Protein AF-U9W1N6-F1 (afdb_monomer_lite)

pLDDT: mean 87.66, std 12.56, range [53.06, 97.94]

Foldseek 3Di:
DVVVLVVDVLLVQLVLLVQLLVPLLDQDDDDLVSQLNVLLSLLLLCCVPPVVDHSVCSVVLSVVLVVVSVLGDDDPRQPDQDPDDVVVLVPDPDSVSSNVVSNVSSVSNSVSSVVCSVVSVVSSD

Structure (mmCIF, N/CA/C/O backbone):
data_AF-U9W1N6-F1
#
_entry.id   AF-U9W1N6-F1
#
loop_
_atom_site.group_PDB
_atom_site.id
_atom_site.type_symbol
_atom_site.label_atom_id
_atom_site.label_alt_id
_atom_site.label_comp_id
_atom_site.label_asym_id
_atom_site.label_entity_id
_atom_site.label_seq_id
_atom_site.pdbx_PDB_ins_code
_atom_site.Cartn_x
_atom_site.Cartn_y
_atom_site.Cartn_z
_atom_site.occupancy
_atom_site.B_iso_or_equiv
_atom_site.auth_seq_id
_atom_site.auth_comp_id
_atom_site.auth_asym_id
_atom_site.auth_atom_id
_atom_site.pdbx_PDB_model_num
ATOM 1 N N . MET A 1 1 ? -17.044 -4.469 -0.158 1.00 55.34 1 MET A N 1
ATOM 2 C CA . MET A 1 1 ? -15.869 -3.659 0.214 1.00 55.34 1 MET A CA 1
ATOM 3 C C . MET A 1 1 ? -16.169 -2.183 -0.011 1.00 55.34 1 MET A C 1
ATOM 5 O O . MET A 1 1 ? -16.785 -1.617 0.880 1.00 55.34 1 MET A O 1
ATOM 9 N N . LEU A 1 2 ? -15.972 -1.635 -1.219 1.00 56.41 2 LEU A N 1
ATOM 10 C CA . LEU A 1 2 ? -16.217 -0.215 -1.529 1.00 56.41 2 LEU A CA 1
ATOM 11 C C . LEU A 1 2 ? -17.606 0.283 -1.090 1.00 56.41 2 LEU A C 1
ATOM 13 O O . LEU A 1 2 ? -17.710 1.261 -0.367 1.00 56.41 2 LEU A O 1
ATOM 17 N N . ALA A 1 3 ? -18.684 -0.426 -1.441 1.00 54.19 3 ALA A N 1
ATOM 18 C CA . ALA A 1 3 ? -20.045 0.008 -1.104 1.00 54.19 3 ALA A CA 1
ATOM 19 C C . ALA A 1 3 ? -20.332 0.105 0.412 1.00 54.19 3 ALA A C 1
ATOM 21 O O . ALA A 1 3 ? -21.128 0.948 0.810 1.00 54.19 3 ALA A O 1
ATOM 22 N N . ARG A 1 4 ? -19.683 -0.716 1.259 1.00 54.44 4 ARG A N 1
ATOM 23 C CA . ARG A 1 4 ? -19.811 -0.611 2.728 1.00 54.44 4 ARG A CA 1
ATOM 24 C C . ARG A 1 4 ? -18.955 0.533 3.276 1.00 54.44 4 ARG A C 1
ATOM 26 O O . ARG A 1 4 ? -19.447 1.309 4.089 1.00 54.44 4 ARG A O 1
ATOM 33 N N . GLU A 1 5 ? -17.734 0.687 2.767 1.00 53.06 5 GLU A N 1
ATOM 34 C CA . GLU A 1 5 ? -16.814 1.777 3.132 1.00 53.06 5 GLU A CA 1
ATOM 35 C C . GLU A 1 5 ? -17.377 3.159 2.771 1.00 53.06 5 GLU A C 1
ATOM 37 O O . GLU A 1 5 ? -17.284 4.084 3.567 1.00 53.06 5 GLU A O 1
ATOM 42 N N . TYR A 1 6 ? -18.054 3.296 1.627 1.00 53.41 6 TYR A N 1
ATOM 43 C CA . TYR A 1 6 ? -18.741 4.539 1.254 1.00 53.41 6 TYR A CA 1
ATOM 44 C C . TYR A 1 6 ? -20.025 4.799 2.057 1.00 53.41 6 TYR A C 1
ATOM 46 O O . TYR A 1 6 ? -20.500 5.931 2.094 1.00 53.41 6 TYR A O 1
ATOM 54 N N . SER A 1 7 ? -20.603 3.773 2.689 1.00 56.94 7 SER A N 1
ATOM 55 C CA . SER A 1 7 ? -21.885 3.880 3.402 1.00 56.94 7 SER A CA 1
ATOM 56 C C . SER A 1 7 ? -21.756 4.223 4.888 1.00 56.94 7 SER A C 1
ATOM 58 O O . SER A 1 7 ? -22.745 4.612 5.506 1.00 56.94 7 SER A O 1
ATOM 60 N N . ASN A 1 8 ? -20.562 4.079 5.477 1.00 59.47 8 ASN A N 1
ATOM 61 C CA . ASN A 1 8 ? -20.344 4.296 6.905 1.00 59.47 8 ASN A CA 1
ATOM 62 C C . ASN A 1 8 ? -18.909 4.782 7.184 1.00 59.47 8 ASN A C 1
ATOM 64 O O . ASN A 1 8 ? -17.933 4.118 6.833 1.00 59.47 8 ASN A O 1
ATOM 68 N N . ALA A 1 9 ? -18.797 5.922 7.874 1.00 65.19 9 ALA A N 1
ATOM 69 C CA . ALA A 1 9 ? -17.532 6.571 8.217 1.00 65.19 9 ALA A CA 1
ATOM 70 C C . ALA A 1 9 ? -16.560 5.673 9.006 1.00 65.19 9 ALA A C 1
ATOM 72 O O . ALA A 1 9 ? -15.351 5.812 8.847 1.00 65.19 9 ALA A O 1
ATOM 73 N N . GLN A 1 10 ? -17.063 4.728 9.812 1.00 63.03 10 GLN A N 1
ATOM 74 C CA . GLN A 1 10 ? -16.213 3.780 10.543 1.00 63.03 10 GLN A CA 1
ATOM 75 C C . GLN A 1 10 ? -15.496 2.801 9.609 1.00 63.03 10 GLN A C 1
ATOM 77 O O . GLN A 1 10 ? -14.325 2.513 9.818 1.00 63.03 10 GLN A O 1
ATOM 82 N N . TYR A 1 11 ? -16.158 2.340 8.544 1.00 63.44 11 TYR A N 1
ATOM 83 C CA . TYR A 1 11 ? -15.537 1.462 7.546 1.00 63.44 11 TYR A CA 1
ATOM 84 C C . TYR A 1 11 ? -14.599 2.249 6.621 1.00 63.44 11 TYR A C 1
ATOM 86 O O . TYR A 1 11 ? -13.578 1.733 6.177 1.00 63.44 11 TYR A O 1
ATOM 94 N N . PHE A 1 12 ? -14.903 3.527 6.372 1.00 77.00 12 PHE A N 1
ATOM 95 C CA . PHE A 1 12 ? -14.030 4.410 5.599 1.00 77.00 12 PHE A CA 1
ATOM 96 C C . PHE A 1 12 ? -12.673 4.666 6.278 1.00 77.00 12 PHE A C 1
ATOM 98 O O . PHE A 1 12 ? -11.697 4.969 5.591 1.00 77.00 12 PHE A O 1
ATOM 105 N N . ALA A 1 13 ? -12.580 4.502 7.604 1.00 83.38 13 ALA A N 1
ATOM 106 C CA . ALA A 1 13 ? -11.362 4.761 8.372 1.00 83.38 13 ALA A CA 1
ATOM 107 C C . ALA A 1 13 ? -10.144 3.953 7.891 1.00 83.38 13 ALA A C 1
ATOM 109 O O . ALA A 1 13 ? -9.024 4.438 8.005 1.00 83.38 13 ALA A O 1
ATOM 110 N N . VAL A 1 14 ? -10.353 2.759 7.323 1.00 89.06 14 VAL A N 1
ATOM 111 C CA . VAL A 1 14 ? -9.288 1.881 6.797 1.00 89.06 14 VAL A CA 1
ATOM 112 C C . VAL A 1 14 ? -9.283 1.771 5.271 1.00 89.06 14 VAL A C 1
ATOM 114 O O . VAL A 1 14 ? -8.463 1.050 4.706 1.00 89.06 14 VAL A O 1
ATOM 117 N N . HIS A 1 15 ? -10.146 2.521 4.579 1.00 88.94 15 HIS A N 1
ATOM 118 C CA . HIS A 1 15 ? -10.315 2.435 3.125 1.00 88.94 15 HIS A CA 1
ATOM 119 C C . HIS A 1 15 ? -9.002 2.660 2.351 1.00 88.94 15 HIS A C 1
ATOM 121 O O . HIS A 1 15 ? -8.745 2.001 1.344 1.00 88.94 15 HIS A O 1
ATOM 127 N N . ALA A 1 16 ? -8.131 3.554 2.832 1.00 92.00 16 ALA A N 1
ATOM 128 C CA . ALA A 1 16 ? -6.829 3.776 2.205 1.00 92.00 16 ALA A CA 1
ATOM 129 C C . ALA A 1 16 ? -5.955 2.506 2.226 1.00 92.00 16 ALA A C 1
ATOM 131 O O . ALA A 1 16 ? -5.408 2.136 1.189 1.00 92.00 16 ALA A O 1
ATOM 132 N N . ILE A 1 17 ? -5.897 1.806 3.366 1.00 94.62 17 ILE A N 1
ATOM 133 C CA . ILE A 1 17 ? -5.161 0.541 3.521 1.00 94.62 17 ILE A CA 1
ATOM 134 C C . ILE A 1 17 ? -5.789 -0.553 2.660 1.00 94.62 17 ILE A C 1
ATOM 136 O O . ILE A 1 17 ? -5.069 -1.273 1.972 1.00 94.62 17 ILE A O 1
ATOM 140 N N . THR A 1 18 ? -7.125 -0.621 2.627 1.00 92.31 18 THR A N 1
ATOM 141 C CA . THR A 1 18 ? -7.879 -1.515 1.740 1.00 92.31 18 THR A CA 1
ATOM 142 C C . THR A 1 18 ? -7.401 -1.405 0.288 1.00 92.31 18 THR A C 1
ATOM 144 O O . THR A 1 18 ? -7.070 -2.408 -0.348 1.00 92.31 18 THR A O 1
ATOM 147 N N . VAL A 1 19 ? -7.386 -0.182 -0.248 1.00 92.00 19 VAL A N 1
ATOM 148 C CA . VAL A 1 19 ? -7.035 0.076 -1.649 1.00 92.00 19 VAL A CA 1
ATOM 149 C C . VAL A 1 19 ? -5.564 -0.237 -1.901 1.00 92.00 19 VAL A C 1
ATOM 151 O O . VAL A 1 19 ? -5.240 -0.882 -2.898 1.00 92.00 19 VAL A O 1
ATOM 154 N N . ASP A 1 20 ? -4.684 0.197 -0.998 1.00 95.69 20 ASP A N 1
ATOM 155 C CA . ASP A 1 20 ? -3.245 0.011 -1.145 1.00 95.69 20 ASP A CA 1
ATOM 156 C C . ASP A 1 20 ? -2.865 -1.480 -1.123 1.00 95.69 20 ASP A C 1
ATOM 158 O O . ASP A 1 20 ? -2.148 -1.941 -2.013 1.00 95.69 20 ASP A O 1
ATOM 162 N N . ALA A 1 21 ? -3.407 -2.254 -0.176 1.00 94.25 21 ALA A N 1
ATOM 163 C CA . ALA A 1 21 ? -3.184 -3.695 -0.078 1.00 94.25 21 ALA A CA 1
ATOM 164 C C . ALA A 1 21 ? -3.730 -4.445 -1.302 1.00 94.25 21 ALA A C 1
ATOM 166 O O . ALA A 1 21 ? -3.030 -5.280 -1.877 1.00 94.25 21 ALA A O 1
ATOM 167 N N . TYR A 1 22 ? -4.939 -4.104 -1.766 1.00 92.88 22 TYR A N 1
ATOM 168 C CA . TYR A 1 22 ? -5.519 -4.725 -2.959 1.00 92.88 22 TYR A CA 1
ATOM 169 C C . TYR A 1 22 ? -4.632 -4.533 -4.192 1.00 92.88 22 TYR A C 1
ATOM 171 O O . TYR A 1 22 ? -4.378 -5.491 -4.927 1.00 92.88 22 TYR A O 1
ATOM 179 N N . ALA A 1 23 ? -4.160 -3.301 -4.404 1.00 94.31 23 ALA A N 1
ATOM 180 C CA . ALA A 1 23 ? -3.411 -2.916 -5.591 1.00 94.31 23 ALA A CA 1
ATOM 181 C C . ALA A 1 23 ? -2.060 -3.634 -5.703 1.00 94.31 23 ALA A C 1
ATOM 183 O O . ALA A 1 23 ? -1.651 -3.989 -6.808 1.00 94.31 23 ALA A O 1
ATOM 184 N N . ILE A 1 24 ? -1.374 -3.866 -4.579 1.00 95.38 24 ILE A N 1
ATOM 185 C CA . ILE A 1 24 ? -0.073 -4.553 -4.576 1.00 95.38 24 ILE A CA 1
ATOM 186 C C . ILE A 1 24 ? -0.193 -6.072 -4.378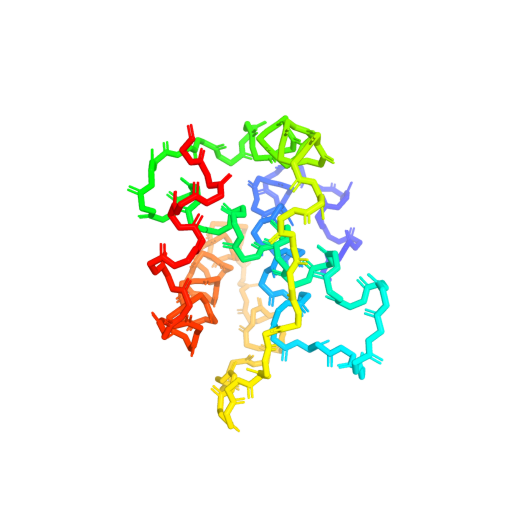 1.00 95.38 24 ILE A C 1
ATOM 188 O O . ILE A 1 24 ? 0.765 -6.790 -4.648 1.00 95.38 24 ILE A O 1
ATOM 192 N N . GLN A 1 25 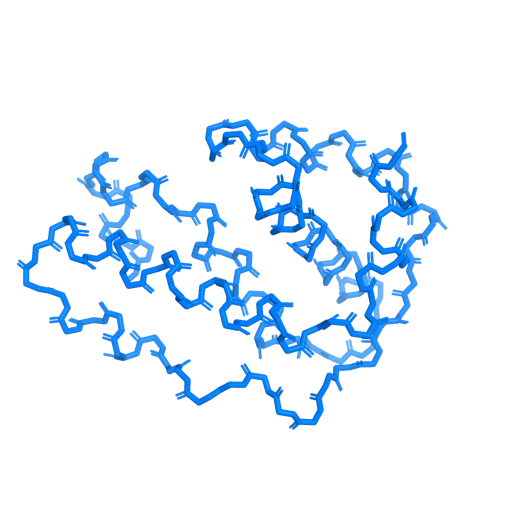? -1.346 -6.581 -3.932 1.00 94.00 25 GLN A N 1
ATOM 193 C CA . GLN A 1 25 ? -1.634 -8.019 -3.935 1.00 94.00 25 GLN A CA 1
ATOM 194 C C . GLN A 1 25 ? -2.031 -8.521 -5.332 1.00 94.00 25 GLN A C 1
ATOM 196 O O . GLN A 1 25 ? -1.781 -9.675 -5.669 1.00 94.00 25 GLN A O 1
ATOM 201 N N . HIS A 1 26 ? -2.622 -7.658 -6.163 1.00 91.94 26 HIS A N 1
ATOM 202 C CA . HIS A 1 26 ? -3.056 -7.997 -7.522 1.00 91.94 26 HIS A CA 1
ATOM 203 C C . HIS A 1 26 ? -2.398 -7.077 -8.562 1.00 91.94 26 HIS A C 1
ATOM 205 O O . HIS A 1 26 ? -3.101 -6.356 -9.280 1.00 91.94 26 HIS A O 1
ATOM 211 N N . PRO A 1 27 ? -1.053 -7.058 -8.653 1.00 93.12 27 PRO A N 1
ATOM 212 C CA . PRO A 1 27 ? -0.377 -6.231 -9.636 1.00 93.12 27 PRO A CA 1
ATOM 213 C C . PRO A 1 27 ? -0.726 -6.704 -11.053 1.00 93.12 27 PRO A C 1
ATOM 215 O O . PRO A 1 27 ? -0.837 -7.899 -11.327 1.00 93.12 27 PRO A O 1
ATOM 218 N N . GLY A 1 28 ? -0.895 -5.748 -11.967 1.00 90.50 28 GLY A N 1
ATOM 219 C CA . GLY A 1 28 ? -1.038 -6.032 -13.393 1.00 90.50 28 GLY A CA 1
ATOM 220 C C . GLY A 1 28 ? 0.275 -6.496 -14.036 1.00 90.50 28 GLY A C 1
ATOM 221 O O . GLY A 1 28 ? 1.257 -6.821 -13.370 1.00 90.50 28 GLY A O 1
ATOM 222 N N . THR A 1 29 ? 0.320 -6.476 -15.365 1.00 92.19 29 THR A N 1
ATOM 223 C CA . THR A 1 29 ? 1.555 -6.731 -16.120 1.00 92.19 29 THR A CA 1
ATOM 224 C C . THR A 1 29 ? 2.488 -5.523 -16.089 1.00 92.19 29 THR A C 1
ATOM 226 O O . THR A 1 29 ? 2.059 -4.403 -15.795 1.00 92.19 29 THR A O 1
ATOM 229 N N . GLU A 1 30 ? 3.757 -5.727 -16.440 1.00 94.75 30 GLU A N 1
ATOM 230 C CA . GLU A 1 30 ? 4.719 -4.635 -16.585 1.00 94.75 30 GLU A CA 1
ATOM 231 C C . GLU A 1 30 ? 4.192 -3.561 -17.550 1.00 94.75 30 GLU A C 1
ATOM 233 O O . GLU A 1 30 ? 3.733 -3.847 -18.657 1.00 94.75 30 GLU A O 1
ATOM 238 N N . GLY A 1 31 ? 4.221 -2.310 -17.096 1.00 95.56 31 GLY A N 1
ATOM 239 C CA . GLY A 1 31 ? 3.754 -1.159 -17.854 1.00 95.56 31 GLY A CA 1
ATOM 240 C C . GLY A 1 31 ? 3.708 0.104 -16.992 1.00 95.56 31 GLY A C 1
ATOM 241 O O . GLY A 1 31 ? 3.699 0.004 -15.761 1.00 95.56 31 GLY A O 1
ATOM 242 N N . PRO A 1 32 ? 3.648 1.305 -17.598 1.00 94.19 32 PRO A N 1
ATOM 243 C CA . PRO A 1 32 ? 3.721 2.566 -16.858 1.00 94.19 32 PRO A CA 1
ATOM 244 C C . PRO A 1 32 ? 2.664 2.694 -15.756 1.00 94.19 32 PRO A C 1
ATOM 246 O O . PRO A 1 32 ? 2.949 3.207 -14.677 1.00 94.19 32 PRO A O 1
ATOM 249 N N . GLN A 1 33 ? 1.446 2.205 -15.997 1.00 94.25 33 GLN A N 1
ATOM 250 C CA . GLN A 1 33 ? 0.375 2.229 -15.002 1.00 94.25 33 GLN A CA 1
ATOM 251 C C . GLN A 1 33 ? 0.711 1.354 -13.790 1.00 94.25 33 GLN A C 1
ATOM 253 O O . GLN A 1 33 ? 0.637 1.832 -12.660 1.00 94.25 33 GLN A O 1
ATOM 258 N N . THR A 1 34 ? 1.117 0.103 -14.015 1.00 95.62 34 THR A N 1
ATOM 259 C CA . THR A 1 34 ? 1.453 -0.838 -12.939 1.00 95.62 34 THR A CA 1
ATOM 260 C C . THR A 1 34 ? 2.680 -0.377 -12.162 1.00 95.62 34 THR A C 1
ATOM 262 O O . THR A 1 34 ? 2.670 -0.442 -10.938 1.00 95.62 34 THR A O 1
ATOM 265 N N . ILE A 1 35 ? 3.694 0.168 -12.848 1.00 96.88 35 ILE A N 1
ATOM 266 C CA . ILE A 1 35 ? 4.870 0.774 -12.209 1.00 96.88 35 ILE A CA 1
ATOM 267 C C . ILE A 1 35 ? 4.424 1.863 -11.233 1.00 96.88 35 ILE A C 1
ATOM 269 O O . ILE A 1 35 ? 4.724 1.777 -10.046 1.00 96.88 35 ILE A O 1
ATOM 273 N N . ASN A 1 36 ? 3.655 2.851 -11.698 1.00 95.81 36 ASN A N 1
ATOM 274 C CA . ASN A 1 36 ? 3.194 3.931 -10.825 1.00 95.81 36 ASN A CA 1
ATOM 275 C C . ASN A 1 36 ? 2.332 3.411 -9.669 1.00 95.81 36 ASN A C 1
ATOM 277 O O . ASN A 1 36 ? 2.540 3.808 -8.527 1.00 95.81 36 ASN A O 1
ATOM 281 N N . SER A 1 37 ? 1.400 2.505 -9.964 1.00 96.12 37 SER A N 1
ATOM 282 C CA . SER A 1 37 ? 0.487 1.914 -8.986 1.00 96.12 37 SER A CA 1
ATOM 283 C C . SER A 1 37 ? 1.250 1.204 -7.868 1.00 96.12 37 SER A C 1
ATOM 285 O O . SER A 1 37 ? 1.122 1.572 -6.703 1.00 96.12 37 SER A O 1
ATOM 287 N N . VAL A 1 38 ? 2.090 0.223 -8.209 1.00 97.38 38 VAL A N 1
ATOM 288 C CA . VAL A 1 38 ? 2.800 -0.594 -7.216 1.00 97.38 38 VAL A CA 1
ATOM 289 C C . VAL A 1 38 ? 3.727 0.265 -6.361 1.00 97.38 38 VAL A C 1
ATOM 291 O O . VAL A 1 38 ? 3.695 0.144 -5.141 1.00 97.38 38 VAL A O 1
ATOM 294 N N . ASN A 1 39 ? 4.495 1.175 -6.971 1.00 97.88 39 ASN A N 1
ATOM 295 C CA . ASN A 1 39 ? 5.396 2.056 -6.224 1.00 97.88 39 ASN A CA 1
ATOM 296 C C . ASN A 1 39 ? 4.625 2.945 -5.241 1.00 97.88 39 ASN A C 1
ATOM 298 O O . ASN A 1 39 ? 4.996 3.036 -4.074 1.00 97.88 39 ASN A O 1
ATOM 302 N N . LEU A 1 40 ? 3.532 3.567 -5.692 1.00 97.25 40 LEU A N 1
ATOM 303 C CA . LEU A 1 40 ? 2.753 4.491 -4.875 1.00 97.25 40 LEU A CA 1
ATOM 304 C C . LEU A 1 40 ? 2.045 3.785 -3.711 1.00 97.25 40 LEU A C 1
ATOM 306 O O . LEU A 1 40 ? 2.090 4.267 -2.580 1.00 97.25 40 LEU A O 1
ATOM 310 N N . HIS A 1 41 ? 1.397 2.651 -3.978 1.00 97.75 41 HIS A N 1
ATOM 311 C CA . HIS A 1 41 ? 0.663 1.901 -2.960 1.00 97.75 41 HIS A CA 1
ATOM 312 C C . HIS A 1 41 ? 1.610 1.232 -1.958 1.00 97.75 41 HIS A C 1
ATOM 314 O O . HIS A 1 41 ? 1.369 1.303 -0.754 1.00 97.75 41 HIS A O 1
ATOM 320 N N . LEU A 1 42 ? 2.736 0.676 -2.418 1.00 97.88 42 LEU A N 1
ATOM 321 C CA . LEU A 1 42 ? 3.741 0.111 -1.520 1.00 97.88 42 LEU A CA 1
ATOM 322 C C . LEU A 1 42 ? 4.401 1.193 -0.652 1.00 97.88 42 LEU A C 1
ATOM 324 O O . LEU A 1 42 ? 4.603 0.978 0.542 1.00 97.88 42 LEU A O 1
ATOM 328 N N . ALA A 1 43 ? 4.687 2.371 -1.216 1.00 97.62 43 ALA A N 1
ATOM 329 C CA . ALA A 1 43 ? 5.194 3.510 -0.455 1.00 97.62 43 ALA A CA 1
ATOM 330 C C . ALA A 1 43 ? 4.182 4.028 0.572 1.00 97.62 43 ALA A C 1
ATOM 332 O O . ALA A 1 43 ? 4.567 4.329 1.696 1.00 97.62 43 ALA A O 1
ATOM 333 N N . SER A 1 44 ? 2.893 4.080 0.231 1.00 97.44 44 SER A N 1
ATOM 334 C CA . SER A 1 44 ? 1.818 4.429 1.170 1.00 97.44 44 SER A CA 1
ATOM 335 C C . SER A 1 44 ? 1.772 3.473 2.368 1.00 97.44 44 SER A C 1
ATOM 337 O O . SER A 1 44 ? 1.788 3.925 3.513 1.00 97.44 44 SER A O 1
ATOM 339 N N . LEU A 1 45 ? 1.826 2.154 2.127 1.00 97.56 45 LEU A N 1
ATOM 340 C CA . LEU A 1 45 ? 1.894 1.162 3.208 1.00 97.56 45 LEU A CA 1
ATOM 341 C C . LEU A 1 45 ? 3.193 1.268 4.015 1.00 97.56 45 LEU A C 1
ATOM 343 O O . LEU A 1 45 ? 3.154 1.147 5.235 1.00 97.56 45 LEU A O 1
ATOM 347 N N . TYR A 1 46 ? 4.327 1.556 3.370 1.00 97.94 46 TYR A N 1
ATOM 348 C CA . TYR A 1 46 ? 5.576 1.846 4.079 1.00 97.94 46 TYR A CA 1
ATOM 349 C C . TYR A 1 46 ? 5.423 3.068 4.995 1.00 97.94 46 TYR A C 1
ATOM 351 O O . TYR A 1 46 ? 5.811 3.029 6.161 1.00 97.94 46 TYR A O 1
ATOM 359 N N . GLY A 1 47 ? 4.802 4.139 4.495 1.00 96.75 47 GLY A N 1
ATOM 360 C CA . GLY A 1 47 ? 4.480 5.335 5.266 1.00 96.75 47 GLY A CA 1
ATOM 361 C C . GLY A 1 47 ? 3.670 5.009 6.521 1.0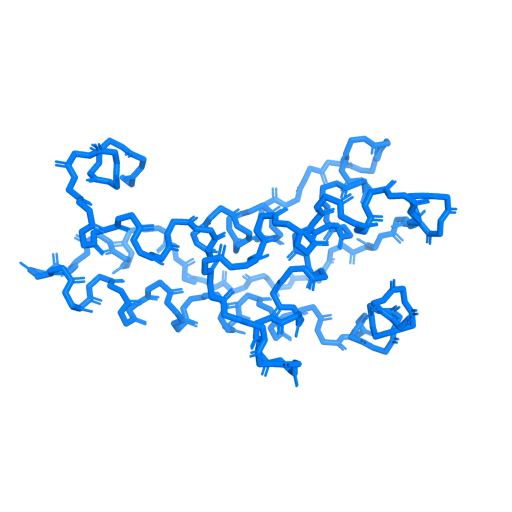0 96.75 47 GLY A C 1
ATOM 362 O O . GLY A 1 47 ? 4.022 5.458 7.609 1.00 96.75 47 GLY A O 1
ATOM 363 N N . TYR A 1 48 ? 2.639 4.176 6.384 1.00 97.44 48 TYR A N 1
ATOM 364 C CA . TYR A 1 48 ? 1.807 3.744 7.504 1.00 97.44 48 TYR A CA 1
ATOM 365 C C . TYR A 1 48 ? 2.560 2.843 8.503 1.00 97.44 48 TYR A C 1
ATOM 367 O O . TYR A 1 48 ? 2.669 3.189 9.679 1.00 97.44 48 TYR A O 1
ATOM 375 N N . TYR A 1 49 ? 3.112 1.710 8.051 1.00 97.31 49 TYR A N 1
ATOM 376 C CA . TYR A 1 49 ? 3.675 0.682 8.938 1.00 97.31 49 TYR A CA 1
ATOM 377 C C . TYR A 1 49 ? 5.071 1.008 9.483 1.00 97.31 49 TYR A C 1
ATOM 379 O O . TYR A 1 49 ? 5.410 0.548 10.570 1.00 97.31 49 TYR A O 1
ATOM 387 N N . GLN A 1 50 ? 5.894 1.764 8.747 1.00 96.75 50 GLN A N 1
ATOM 388 C CA . GLN A 1 50 ? 7.291 2.036 9.122 1.00 96.75 50 GLN A CA 1
ATOM 389 C C . GLN A 1 50 ? 7.517 3.482 9.572 1.00 96.75 50 GLN A C 1
ATOM 391 O O . GLN A 1 50 ? 8.281 3.716 10.504 1.00 96.75 50 GLN A O 1
ATOM 396 N N . ASN A 1 51 ? 6.850 4.455 8.940 1.00 93.88 51 ASN A N 1
ATOM 397 C CA . ASN A 1 51 ? 7.024 5.878 9.266 1.00 93.88 51 ASN A CA 1
ATOM 398 C C . ASN A 1 51 ? 5.918 6.439 10.177 1.00 93.88 51 ASN A C 1
ATOM 400 O O . ASN A 1 51 ? 5.960 7.622 10.509 1.00 93.88 51 ASN A O 1
ATOM 404 N N . HIS A 1 52 ? 4.940 5.616 10.574 1.00 94.50 52 HIS A N 1
ATOM 405 C CA . HIS A 1 52 ? 3.813 5.999 11.431 1.00 94.50 52 HIS A CA 1
ATOM 406 C C . HIS A 1 52 ? 2.980 7.177 10.893 1.00 94.50 52 HIS A C 1
ATOM 408 O O . HIS A 1 52 ? 2.427 7.961 11.664 1.00 94.50 52 HIS A O 1
ATOM 414 N N . VAL A 1 53 ? 2.876 7.306 9.565 1.00 95.25 53 VAL A N 1
ATOM 415 C CA . VAL A 1 53 ? 1.964 8.265 8.927 1.00 95.25 53 VAL A CA 1
ATOM 416 C C . VAL A 1 53 ? 0.529 7.858 9.247 1.00 95.25 53 VAL A C 1
ATOM 418 O O . VAL A 1 53 ? 0.146 6.706 9.044 1.00 95.25 53 VAL A O 1
ATOM 421 N N . GLU A 1 54 ? -0.287 8.795 9.725 1.00 94.94 54 GLU A N 1
ATOM 422 C CA . GLU A 1 54 ? -1.683 8.496 10.043 1.00 94.94 54 GLU A CA 1
ATOM 423 C C . GLU A 1 54 ? -2.489 8.158 8.783 1.00 94.94 54 GLU A C 1
ATOM 425 O O . GLU A 1 54 ? -2.284 8.748 7.720 1.00 94.94 54 GLU A O 1
ATOM 430 N N . ILE A 1 55 ? -3.479 7.265 8.903 1.00 92.81 55 ILE A N 1
ATOM 431 C CA . ILE A 1 55 ? -4.294 6.823 7.756 1.00 92.81 55 ILE A CA 1
ATOM 432 C C . ILE A 1 55 ? -4.948 8.014 7.034 1.00 92.81 55 ILE A C 1
ATOM 434 O O . ILE A 1 55 ? -4.950 8.074 5.803 1.00 92.81 55 ILE A O 1
ATOM 438 N N . GLY A 1 56 ? -5.430 9.011 7.788 1.00 91.31 56 GLY A N 1
ATOM 439 C CA . GLY A 1 56 ? -6.023 10.235 7.235 1.00 91.31 56 GLY A CA 1
ATOM 440 C C . GLY A 1 56 ? -5.051 11.100 6.419 1.00 91.31 56 GLY A C 1
ATOM 441 O O . GLY A 1 56 ? -5.487 11.908 5.602 1.00 91.31 56 GLY A O 1
ATOM 442 N N . GLN A 1 57 ? -3.742 10.911 6.592 1.00 94.19 57 GLN A N 1
ATOM 443 C CA . GLN A 1 57 ? -2.687 11.642 5.888 1.00 94.19 57 GLN A CA 1
ATOM 444 C C . GLN A 1 57 ? -2.145 10.881 4.669 1.00 94.19 57 GLN A C 1
ATOM 446 O O . GLN A 1 57 ? -1.469 11.483 3.834 1.00 94.19 57 GLN A O 1
ATOM 451 N N . LEU A 1 58 ? -2.474 9.593 4.496 1.00 92.94 58 LEU A N 1
ATOM 452 C CA . LEU A 1 58 ? -1.937 8.763 3.406 1.00 92.94 58 LEU A CA 1
ATOM 453 C C . LEU A 1 58 ? -2.297 9.278 2.006 1.00 92.94 58 LEU A C 1
ATOM 455 O O . LEU A 1 58 ? -1.519 9.124 1.067 1.00 92.94 58 LEU A O 1
ATOM 459 N N . SER A 1 59 ? -3.456 9.926 1.849 1.00 90.06 59 SER A N 1
ATOM 460 C CA . SER A 1 59 ? -3.831 10.565 0.579 1.00 90.06 59 SER A CA 1
ATOM 461 C C . SER A 1 59 ? -2.869 11.702 0.215 1.00 90.06 59 SER A C 1
ATOM 463 O O . SER A 1 59 ? -2.351 11.756 -0.903 1.00 90.06 59 SER A O 1
ATOM 465 N N . GLN A 1 60 ? -2.564 12.571 1.185 1.00 91.81 60 GLN A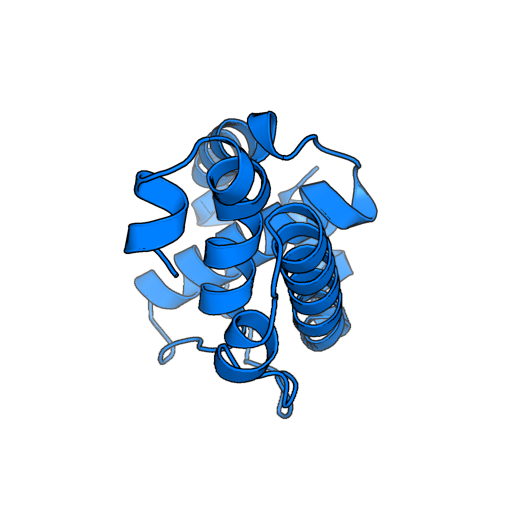 N 1
ATOM 466 C CA . GLN A 1 60 ? -1.613 13.666 1.003 1.00 91.81 60 GLN A CA 1
ATOM 467 C C . GLN A 1 60 ? -0.191 13.131 0.795 1.00 91.81 60 GLN A C 1
ATOM 469 O O . GLN A 1 60 ? 0.490 13.551 -0.135 1.00 91.81 60 GLN A O 1
ATOM 474 N N . PHE A 1 61 ? 0.215 12.138 1.588 1.00 93.50 61 PHE A N 1
ATOM 475 C CA . PHE A 1 61 ? 1.504 11.463 1.453 1.00 93.50 61 PHE A CA 1
ATOM 476 C C . PHE A 1 61 ? 1.716 10.891 0.040 1.00 93.50 61 PHE A C 1
ATOM 478 O O . PHE A 1 61 ? 2.748 11.131 -0.589 1.00 93.50 61 PHE A O 1
ATOM 485 N N . LYS A 1 62 ? 0.705 10.204 -0.514 1.00 92.50 62 LYS A N 1
ATOM 486 C CA . LYS A 1 62 ? 0.725 9.723 -1.903 1.00 92.50 62 LYS A CA 1
ATOM 487 C C . LYS A 1 62 ? 0.807 10.872 -2.906 1.00 92.50 62 LYS A C 1
ATOM 489 O O . LYS A 1 62 ? 1.608 10.804 -3.835 1.00 92.50 62 LYS A O 1
ATOM 494 N N . SER A 1 63 ? 0.019 11.930 -2.719 1.00 92.88 63 SER A N 1
ATOM 495 C CA . SER A 1 63 ? 0.064 13.121 -3.577 1.00 92.88 63 SER A CA 1
ATOM 496 C C . SER A 1 63 ? 1.479 13.706 -3.656 1.00 92.88 63 SER A C 1
ATOM 498 O O . SER A 1 63 ? 1.991 13.953 -4.749 1.00 92.88 63 SER A O 1
ATOM 500 N N . ASP A 1 64 ? 2.166 13.829 -2.520 1.00 92.88 64 ASP A N 1
ATOM 501 C CA . ASP A 1 64 ? 3.541 14.322 -2.474 1.00 92.88 64 ASP A CA 1
ATOM 502 C C . ASP A 1 64 ? 4.540 13.366 -3.140 1.00 92.88 64 ASP A C 1
ATOM 504 O O . ASP A 1 64 ? 5.426 13.819 -3.866 1.00 92.88 64 ASP A O 1
ATOM 508 N N . LEU A 1 65 ? 4.357 12.050 -2.999 1.00 92.81 65 LEU A N 1
ATOM 509 C CA . LEU A 1 65 ? 5.165 11.048 -3.703 1.00 92.81 65 LEU A CA 1
ATOM 510 C C . LEU A 1 65 ? 5.024 11.103 -5.226 1.00 92.81 65 LEU A C 1
ATOM 512 O O . LEU A 1 65 ? 5.997 10.834 -5.926 1.00 92.81 65 LEU A O 1
ATOM 516 N N . THR A 1 66 ? 3.865 11.493 -5.767 1.00 91.38 66 THR A N 1
ATOM 517 C CA . THR A 1 66 ? 3.696 11.594 -7.231 1.00 91.38 66 THR A CA 1
ATOM 518 C C . THR A 1 66 ? 4.633 12.616 -7.883 1.00 91.38 66 THR A C 1
ATOM 520 O O . THR A 1 66 ? 4.919 12.512 -9.079 1.00 91.38 66 THR A O 1
ATOM 523 N N . LYS A 1 67 ? 5.161 13.570 -7.102 1.00 91.25 67 LYS A N 1
ATOM 524 C CA . LYS A 1 67 ? 6.173 14.543 -7.543 1.00 91.25 67 LYS A CA 1
ATOM 525 C C . LYS A 1 67 ? 7.538 13.900 -7.819 1.00 91.25 67 LYS A C 1
ATOM 527 O O . LYS A 1 67 ? 8.354 14.541 -8.464 1.00 91.25 67 LYS A O 1
ATOM 532 N N . ARG A 1 68 ? 7.752 12.668 -7.338 1.00 89.69 68 ARG A N 1
ATOM 533 C CA . ARG A 1 68 ? 8.976 11.857 -7.464 1.00 89.69 68 ARG A CA 1
ATOM 534 C C . ARG A 1 68 ? 8.793 10.638 -8.383 1.00 89.69 68 ARG A C 1
ATOM 536 O O . ARG A 1 68 ? 9.550 9.670 -8.313 1.00 89.69 68 ARG A O 1
ATOM 543 N N . LYS A 1 69 ? 7.757 10.639 -9.233 1.00 91.06 69 LYS A N 1
ATOM 544 C CA . LYS A 1 69 ? 7.399 9.497 -10.100 1.00 91.06 69 LYS A CA 1
ATOM 545 C C . LYS A 1 69 ? 8.503 9.086 -11.079 1.00 91.06 69 LYS A C 1
ATOM 547 O O . LYS A 1 69 ? 8.491 7.968 -11.577 1.00 91.06 69 LYS A O 1
ATOM 552 N N . GLU A 1 70 ? 9.448 9.975 -11.375 1.00 93.06 70 GLU A N 1
ATOM 553 C CA . GLU A 1 70 ? 10.631 9.691 -12.189 1.00 93.06 70 GLU A CA 1
ATOM 554 C C . GLU A 1 70 ? 11.569 8.658 -11.550 1.00 93.06 70 GLU A C 1
ATOM 556 O O . GLU A 1 70 ? 12.345 8.024 -12.258 1.00 93.06 70 GLU A O 1
ATOM 561 N N . GLN A 1 71 ? 11.479 8.463 -10.231 1.00 94.19 71 GLN A N 1
ATOM 562 C CA . GLN A 1 71 ? 12.250 7.461 -9.492 1.00 94.19 71 GLN A CA 1
ATOM 563 C C . GLN A 1 71 ? 11.558 6.094 -9.466 1.00 94.19 71 GLN A C 1
ATOM 565 O O . GLN A 1 71 ? 12.161 5.111 -9.027 1.00 94.19 71 GLN A O 1
ATOM 570 N N . PHE A 1 72 ? 10.298 6.014 -9.909 1.00 96.62 72 PHE A N 1
ATOM 571 C CA . PHE A 1 72 ? 9.530 4.775 -9.906 1.00 96.62 72 PHE A CA 1
ATOM 572 C C . PHE A 1 72 ? 10.057 3.809 -10.958 1.00 96.62 72 PHE A C 1
ATOM 574 O O . PHE A 1 72 ? 10.336 4.179 -12.099 1.00 96.62 72 PHE A O 1
ATOM 581 N N . ARG A 1 73 ? 10.153 2.538 -10.574 1.00 96.62 73 ARG A N 1
ATOM 582 C CA . ARG A 1 73 ? 10.656 1.473 -11.445 1.00 96.62 73 ARG A CA 1
ATOM 583 C C . ARG A 1 73 ? 9.779 0.239 -11.384 1.00 96.62 73 ARG A C 1
ATOM 585 O O . ARG A 1 73 ? 8.990 0.068 -10.457 1.00 96.62 73 ARG A O 1
ATOM 592 N N . TRP A 1 74 ? 9.936 -0.638 -12.366 1.00 96.94 74 TRP A N 1
ATOM 593 C CA . TRP A 1 74 ? 9.312 -1.950 -12.303 1.00 96.94 74 TRP A CA 1
ATOM 594 C C . TRP A 1 74 ? 9.834 -2.729 -11.095 1.00 96.94 74 TRP A C 1
ATOM 596 O O . TRP A 1 74 ? 11.044 -2.869 -10.912 1.00 96.94 74 TRP A O 1
ATOM 606 N N . LEU A 1 75 ? 8.904 -3.201 -10.266 1.00 96.56 75 LEU A N 1
ATOM 607 C CA . LEU A 1 75 ? 9.167 -4.083 -9.139 1.00 96.56 75 LEU A CA 1
ATOM 608 C C . LEU A 1 75 ? 8.537 -5.434 -9.489 1.00 96.56 75 LEU A C 1
ATOM 610 O O . LEU A 1 75 ? 7.308 -5.537 -9.444 1.00 96.56 75 LEU A O 1
ATOM 614 N N . PRO A 1 76 ? 9.336 -6.437 -9.899 1.00 96.00 76 PRO A N 1
ATOM 615 C CA . PRO A 1 76 ? 8.828 -7.779 -10.137 1.00 96.00 76 PRO A CA 1
ATOM 616 C C . PRO A 1 76 ? 7.996 -8.262 -8.938 1.00 96.00 76 PRO A 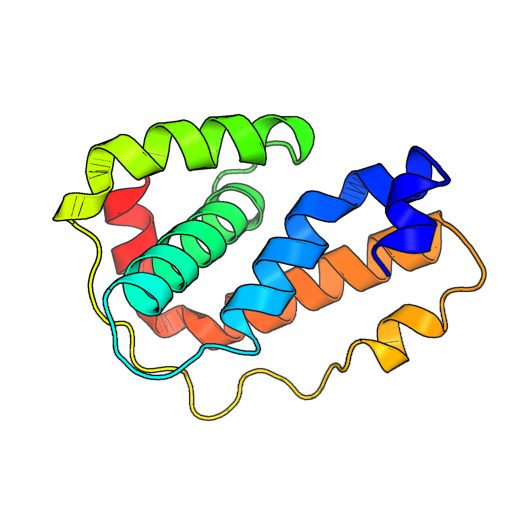C 1
ATOM 618 O O . PRO A 1 76 ? 8.496 -8.241 -7.813 1.00 96.00 76 PRO A O 1
ATOM 621 N N . PRO A 1 77 ? 6.731 -8.672 -9.138 1.00 94.19 77 PRO A N 1
ATOM 622 C CA . PRO A 1 77 ? 5.916 -9.149 -8.034 1.00 94.19 77 PRO A CA 1
ATOM 623 C C . PRO A 1 77 ? 6.546 -10.371 -7.346 1.00 94.19 77 PRO A C 1
ATOM 625 O O . PRO A 1 77 ? 7.019 -11.276 -8.043 1.00 94.19 77 PRO A O 1
ATOM 628 N N . PRO A 1 78 ? 6.530 -10.434 -6.002 1.00 93.31 78 PRO A N 1
ATOM 629 C CA . PRO A 1 78 ? 6.855 -11.646 -5.259 1.00 93.31 78 PRO A CA 1
ATOM 630 C C . PRO A 1 78 ? 6.067 -12.862 -5.767 1.00 93.31 78 PRO A C 1
ATOM 632 O O . PRO A 1 78 ? 4.915 -12.738 -6.179 1.00 93.31 78 PRO A O 1
ATOM 635 N N . GLN A 1 79 ? 6.673 -14.052 -5.697 1.00 86.75 79 GLN A N 1
ATOM 636 C CA . GLN A 1 79 ? 6.016 -15.301 -6.116 1.00 86.75 79 GLN A CA 1
ATOM 637 C C . GLN A 1 79 ? 4.776 -15.635 -5.271 1.00 86.75 79 GLN A C 1
ATOM 639 O O . GLN A 1 79 ? 3.856 -16.279 -5.770 1.00 86.75 79 GLN A O 1
ATOM 644 N N . ASP A 1 80 ? 4.761 -15.196 -4.011 1.00 87.50 80 ASP A N 1
ATOM 645 C CA . ASP A 1 80 ? 3.643 -15.343 -3.084 1.00 87.50 80 ASP A CA 1
ATOM 646 C C . ASP A 1 80 ? 3.248 -13.968 -2.525 1.00 87.50 80 ASP A C 1
ATOM 648 O O . ASP A 1 80 ? 4.027 -13.305 -1.837 1.00 87.50 80 ASP A O 1
ATOM 652 N N . LEU A 1 81 ? 2.025 -13.543 -2.842 1.00 84.75 81 LEU A N 1
ATOM 653 C CA . LEU A 1 81 ? 1.418 -12.282 -2.402 1.00 84.75 81 LEU A CA 1
ATOM 654 C C . LEU A 1 81 ? 0.408 -12.492 -1.259 1.00 84.75 81 LEU A C 1
ATOM 656 O O . LEU A 1 81 ? -0.429 -11.630 -0.982 1.00 84.75 81 LEU A O 1
ATOM 660 N N . GLY A 1 82 ? 0.492 -13.642 -0.588 1.00 76.75 82 GLY A N 1
ATOM 661 C CA . GLY A 1 82 ? -0.371 -14.030 0.513 1.00 76.75 82 GLY A CA 1
ATOM 662 C C . GLY A 1 82 ? -1.700 -14.612 0.037 1.00 76.75 82 GLY A C 1
ATOM 663 O O . GLY A 1 82 ? -2.300 -14.175 -0.943 1.00 76.75 82 GLY A O 1
ATOM 664 N N . SER A 1 83 ? -2.199 -15.594 0.787 1.00 68.81 83 SER A N 1
ATOM 665 C CA . SER A 1 83 ? -3.467 -16.286 0.521 1.00 68.81 83 SER A CA 1
ATOM 666 C C . SER A 1 83 ? -4.683 -15.637 1.192 1.00 68.81 83 SER A C 1
ATOM 668 O O . SER A 1 83 ? -5.799 -16.151 1.073 1.00 68.81 83 SER A O 1
ATOM 670 N N . ILE A 1 84 ? -4.503 -14.509 1.896 1.00 68.38 84 ILE A N 1
ATOM 671 C CA . ILE A 1 84 ? -5.637 -13.753 2.432 1.00 68.38 84 ILE A CA 1
ATOM 672 C C . ILE A 1 84 ? -6.402 -13.165 1.259 1.00 68.38 84 ILE A C 1
ATOM 674 O O . ILE A 1 84 ? -5.933 -12.264 0.567 1.00 68.38 84 ILE A O 1
ATOM 678 N N . THR A 1 85 ? -7.596 -13.700 1.048 1.00 66.38 85 THR A N 1
ATOM 679 C CA . THR A 1 85 ? -8.538 -13.181 0.067 1.00 66.38 85 THR A CA 1
ATOM 680 C C . THR A 1 85 ? -9.451 -12.162 0.736 1.00 66.38 85 THR A C 1
ATOM 682 O O . THR A 1 85 ? -9.732 -12.252 1.933 1.00 66.38 85 THR A O 1
ATOM 685 N N . ILE A 1 86 ? -9.996 -11.237 -0.057 1.00 62.19 86 ILE A N 1
ATOM 686 C CA . ILE A 1 86 ? -11.069 -10.321 0.363 1.00 62.19 86 ILE A CA 1
ATOM 687 C C . ILE A 1 86 ? -12.193 -11.062 1.111 1.00 62.19 86 ILE A C 1
ATOM 689 O O . ILE A 1 86 ? -12.792 -10.496 2.021 1.00 62.19 86 ILE A O 1
ATOM 693 N N . ASN A 1 87 ? -12.447 -12.338 0.798 1.00 62.16 87 ASN A N 1
ATOM 694 C CA . ASN A 1 87 ? -13.467 -13.149 1.466 1.00 62.16 87 ASN A CA 1
ATOM 695 C C . ASN A 1 87 ? -13.200 -13.373 2.963 1.00 62.16 87 ASN A C 1
ATOM 697 O O . ASN A 1 87 ? -14.159 -13.474 3.723 1.00 62.16 87 ASN A O 1
ATOM 701 N N . ASN A 1 88 ? -11.940 -13.392 3.409 1.00 66.25 88 ASN A N 1
ATOM 702 C CA . ASN A 1 88 ? -11.613 -13.482 4.837 1.00 66.25 88 ASN A CA 1
ATOM 703 C C . ASN A 1 88 ? -11.974 -12.180 5.573 1.00 66.25 88 ASN A C 1
ATOM 705 O O . ASN A 1 88 ? -12.427 -12.217 6.710 1.00 66.25 88 ASN A O 1
ATOM 709 N N . ILE A 1 89 ? -11.862 -11.033 4.895 1.00 68.06 89 ILE A N 1
ATOM 710 C CA . ILE A 1 89 ? -12.233 -9.707 5.421 1.00 68.06 89 ILE A CA 1
ATOM 711 C C . ILE A 1 89 ? -13.766 -9.550 5.498 1.00 68.06 89 ILE A C 1
ATOM 713 O O . ILE A 1 89 ? -14.287 -8.802 6.326 1.00 68.06 89 ILE A O 1
ATOM 717 N N . TRP A 1 90 ? -14.513 -10.273 4.654 1.00 64.69 90 TRP A N 1
ATOM 718 C CA . TRP A 1 90 ? -15.984 -10.283 4.647 1.00 64.69 90 TRP A CA 1
ATOM 719 C C . TRP A 1 90 ? -16.621 -11.029 5.827 1.00 64.69 90 TRP A C 1
ATOM 721 O O . TRP A 1 90 ? -17.821 -10.863 6.034 1.00 64.69 90 TRP A O 1
ATOM 731 N N . GLN A 1 91 ? -15.853 -11.813 6.593 1.00 67.69 91 GLN A N 1
ATOM 732 C CA . GLN A 1 91 ? -16.347 -12.509 7.790 1.00 67.69 91 GLN A CA 1
ATOM 733 C C . GLN A 1 91 ? -16.429 -11.604 9.030 1.00 67.69 91 GLN A C 1
ATOM 735 O O . GLN A 1 91 ? -16.781 -12.083 10.101 1.00 67.69 91 GLN A O 1
ATOM 740 N N . ALA A 1 92 ? -16.101 -10.313 8.908 1.00 72.62 92 ALA A N 1
ATOM 741 C CA . ALA A 1 92 ? -16.266 -9.371 10.005 1.00 72.62 92 ALA A CA 1
ATOM 742 C C . ALA A 1 92 ? -17.751 -9.142 10.326 1.00 72.62 92 ALA A C 1
ATOM 744 O O . ALA A 1 92 ? -18.521 -8.701 9.465 1.00 72.62 92 ALA A O 1
ATOM 745 N N . ASP A 1 93 ? -18.117 -9.374 11.584 1.00 74.69 93 ASP A N 1
ATOM 746 C CA . ASP A 1 93 ? -19.457 -9.130 12.117 1.00 74.69 93 ASP A CA 1
ATOM 747 C C . ASP A 1 93 ? -19.637 -7.665 12.562 1.00 74.69 93 ASP A C 1
ATOM 749 O O . ASP A 1 93 ? -20.764 -7.167 12.633 1.00 74.69 93 ASP A O 1
ATOM 753 N N . THR A 1 94 ? -18.533 -6.946 12.821 1.00 83.56 94 THR A N 1
ATOM 754 C CA . THR A 1 94 ? -18.526 -5.539 13.265 1.00 83.56 94 THR A CA 1
ATOM 755 C C . THR A 1 94 ? -17.573 -4.653 12.456 1.00 83.56 94 THR A C 1
ATOM 757 O O . THR A 1 94 ? -16.698 -5.133 11.731 1.00 83.56 94 THR A O 1
ATOM 760 N N . ALA A 1 95 ? -17.736 -3.330 12.584 1.00 82.25 95 ALA A N 1
ATOM 761 C CA . ALA A 1 95 ? -16.865 -2.354 11.930 1.00 82.25 95 ALA A CA 1
ATOM 762 C C . ALA A 1 95 ? -15.440 -2.395 12.501 1.00 82.25 95 ALA A C 1
ATOM 764 O O . ALA A 1 95 ? -14.470 -2.307 11.756 1.00 82.25 95 ALA A O 1
ATOM 765 N N . GLU A 1 96 ? -15.312 -2.585 13.812 1.00 85.00 96 GLU A N 1
ATOM 766 C CA . GLU A 1 96 ? -14.033 -2.686 14.511 1.00 85.00 96 GLU A CA 1
ATOM 767 C C . GLU A 1 96 ? -13.255 -3.919 14.045 1.00 85.00 96 GLU A C 1
ATOM 769 O O . GLU A 1 96 ? -12.098 -3.804 13.646 1.00 85.00 96 GLU A O 1
ATOM 774 N N . GLN A 1 97 ? -13.920 -5.078 13.986 1.00 85.50 97 GLN A N 1
ATOM 775 C CA . GLN A 1 97 ? -13.317 -6.313 13.488 1.00 85.50 97 GLN A CA 1
ATOM 776 C C . GLN A 1 97 ? -12.912 -6.182 12.016 1.00 85.50 97 GLN A C 1
ATOM 778 O O . GLN A 1 97 ? -11.866 -6.681 11.604 1.00 85.50 97 GLN A O 1
ATOM 783 N N . HIS A 1 98 ? -13.718 -5.488 11.209 1.00 85.94 98 HIS A N 1
ATOM 784 C CA . HIS A 1 98 ? -13.365 -5.203 9.824 1.00 85.94 98 HIS A CA 1
ATOM 785 C C . HIS A 1 98 ? -12.086 -4.364 9.731 1.00 85.94 98 HIS A C 1
ATOM 787 O O . HIS A 1 98 ? -11.188 -4.711 8.964 1.00 85.94 98 HIS A O 1
ATOM 793 N N . CYS A 1 99 ? -11.982 -3.299 10.530 1.00 88.31 99 CYS A N 1
ATOM 794 C CA . CYS A 1 99 ? -10.788 -2.463 10.586 1.00 88.31 99 CYS A CA 1
ATOM 795 C C . CYS A 1 99 ? -9.549 -3.279 10.970 1.00 88.31 99 CYS A C 1
ATOM 797 O O . CYS A 1 99 ? -8.541 -3.208 10.273 1.00 88.31 99 CYS A O 1
ATOM 799 N N . GLU A 1 100 ? -9.631 -4.101 12.017 1.00 89.75 100 GLU A N 1
ATOM 800 C CA . GLU A 1 100 ? -8.524 -4.966 12.446 1.00 89.75 100 GLU A CA 1
ATOM 801 C C . GLU A 1 100 ? -8.077 -5.927 11.337 1.00 89.75 100 GLU A C 1
ATOM 803 O O . GLU A 1 100 ? -6.885 -6.018 11.041 1.00 89.75 100 GLU A O 1
ATOM 808 N N . LEU A 1 101 ? -9.023 -6.595 10.668 1.00 89.25 101 LEU A N 1
ATOM 809 C CA . LEU A 1 101 ? -8.718 -7.523 9.576 1.00 89.25 101 LEU A CA 1
ATOM 810 C C . LEU A 1 101 ? -8.087 -6.821 8.368 1.00 89.25 101 LEU A C 1
ATOM 812 O O . LEU A 1 101 ? -7.177 -7.375 7.752 1.00 89.25 101 LEU A O 1
ATOM 816 N N . VAL A 1 102 ? -8.533 -5.608 8.029 1.00 90.88 102 VAL A N 1
ATOM 817 C CA . VAL A 1 102 ? -7.931 -4.815 6.944 1.00 90.88 102 VAL A CA 1
ATOM 818 C C . VAL A 1 102 ? -6.501 -4.410 7.293 1.00 90.88 102 VAL A C 1
ATOM 820 O O . VAL A 1 102 ? -5.616 -4.536 6.448 1.00 90.88 102 VAL A O 1
ATOM 823 N N . LEU A 1 103 ? -6.250 -3.969 8.529 1.00 92.44 103 LEU A N 1
ATOM 824 C CA . LEU A 1 103 ? -4.905 -3.596 8.973 1.00 92.44 103 LEU A CA 1
ATOM 825 C C . LEU A 1 103 ? -3.954 -4.800 8.998 1.00 92.44 103 LEU A C 1
ATOM 827 O O . LEU A 1 103 ? -2.808 -4.671 8.572 1.00 92.44 103 LEU A O 1
ATOM 831 N N . GLN A 1 104 ? -4.426 -5.972 9.426 1.00 91.88 104 GLN A N 1
ATOM 832 C CA . GLN A 1 104 ? -3.642 -7.211 9.382 1.00 91.88 104 GLN A CA 1
ATOM 833 C C . GLN A 1 104 ? -3.358 -7.659 7.945 1.00 91.88 104 GLN A C 1
ATOM 835 O O . GLN A 1 104 ? -2.236 -8.037 7.611 1.00 91.88 104 GLN A O 1
ATOM 840 N N . TRP A 1 105 ? -4.362 -7.599 7.068 1.00 92.25 105 TRP A N 1
ATOM 841 C CA . TRP A 1 105 ? -4.187 -7.936 5.659 1.00 92.25 105 TRP A CA 1
ATOM 842 C C . TRP A 1 105 ? -3.185 -7.005 4.972 1.00 92.25 105 TRP A C 1
ATOM 844 O O . TRP A 1 105 ? -2.284 -7.487 4.284 1.00 92.25 105 TRP A O 1
ATOM 854 N N . GLY A 1 106 ? -3.289 -5.694 5.208 1.00 94.06 106 GLY A N 1
ATOM 855 C CA . GLY A 1 106 ? -2.341 -4.717 4.684 1.00 94.06 106 GLY A CA 1
ATOM 856 C C . GLY A 1 106 ? -0.904 -5.001 5.118 1.00 94.06 106 GLY A C 1
ATOM 857 O O . GLY A 1 106 ? 0.001 -4.913 4.291 1.00 94.06 106 GLY A O 1
ATOM 858 N N . GLU A 1 107 ? -0.693 -5.421 6.367 1.00 94.88 107 GLU A N 1
ATOM 859 C CA . GLU A 1 107 ? 0.633 -5.738 6.900 1.00 94.88 107 GLU A CA 1
ATOM 860 C C . GLU A 1 107 ? 1.209 -6.998 6.246 1.00 94.88 107 GLU A C 1
ATOM 862 O O . GLU A 1 107 ? 2.372 -7.023 5.840 1.00 94.88 107 GLU A O 1
ATOM 867 N N . ILE A 1 108 ? 0.391 -8.042 6.097 1.00 94.19 108 ILE A N 1
ATOM 868 C CA . ILE A 1 108 ? 0.798 -9.300 5.461 1.00 94.19 108 ILE A CA 1
ATOM 869 C C . ILE A 1 108 ? 1.219 -9.052 4.015 1.00 94.19 108 ILE A C 1
ATOM 871 O O . ILE A 1 108 ? 2.321 -9.438 3.624 1.00 94.19 108 ILE A O 1
ATOM 875 N N . VAL A 1 109 ? 0.380 -8.358 3.241 1.00 94.69 109 VAL A N 1
ATOM 876 C C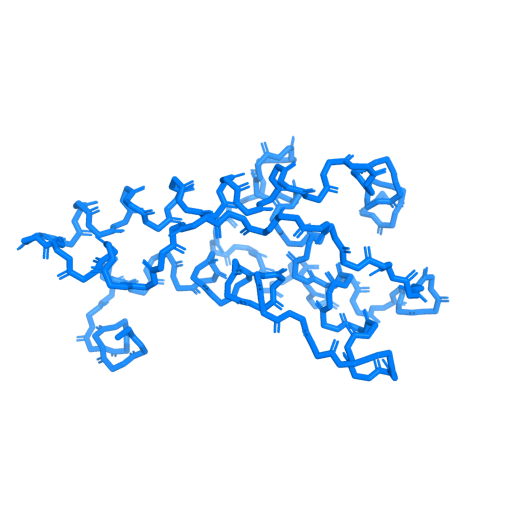A . VAL A 1 109 ? 0.695 -8.039 1.848 1.00 94.69 109 VAL A CA 1
ATOM 877 C C . VAL A 1 109 ? 1.926 -7.132 1.776 1.00 94.69 109 VAL A C 1
ATOM 879 O O . VAL A 1 109 ? 2.833 -7.408 0.998 1.00 94.69 109 VAL A O 1
ATOM 882 N N . PHE A 1 110 ? 2.023 -6.093 2.611 1.00 96.62 110 PHE A N 1
ATOM 883 C CA . PHE A 1 110 ? 3.204 -5.224 2.683 1.00 96.62 110 PHE A CA 1
ATOM 884 C C . PHE A 1 110 ? 4.502 -6.012 2.929 1.00 96.62 110 PHE A C 1
ATOM 886 O O . PHE A 1 110 ? 5.531 -5.737 2.303 1.00 96.62 110 PHE A O 1
ATOM 893 N N . ASN A 1 111 ? 4.452 -7.024 3.797 1.00 96.06 111 ASN A N 1
ATOM 894 C CA . ASN A 1 111 ? 5.594 -7.873 4.124 1.00 96.06 111 ASN A CA 1
ATOM 895 C C . ASN A 1 111 ? 5.975 -8.855 3.004 1.00 96.06 111 ASN A C 1
ATOM 897 O O . ASN A 1 111 ? 7.156 -9.195 2.893 1.00 96.06 111 ASN A O 1
ATOM 901 N N . CYS A 1 112 ? 5.049 -9.250 2.122 1.00 96.25 112 CYS A N 1
ATOM 902 C CA . CYS A 1 112 ? 5.400 -9.987 0.899 1.00 96.25 112 CYS A CA 1
ATOM 903 C C . CYS A 1 112 ? 6.376 -9.188 0.015 1.00 96.25 112 CYS A C 1
ATOM 905 O O . CYS A 1 112 ? 7.250 -9.768 -0.624 1.00 96.25 112 CYS A O 1
ATOM 907 N N . TRP A 1 113 ? 6.296 -7.853 0.036 1.00 97.31 113 TRP A N 1
ATOM 908 C CA . TRP A 1 113 ? 7.151 -6.944 -0.741 1.00 97.31 113 TRP A CA 1
ATOM 909 C C . TRP A 1 113 ? 8.445 -6.516 -0.019 1.00 97.31 113 TRP A C 1
ATOM 911 O O . TRP A 1 113 ? 9.109 -5.570 -0.449 1.00 97.31 113 TRP A O 1
ATOM 921 N N . ARG A 1 114 ? 8.840 -7.202 1.065 1.00 96.75 114 ARG A N 1
ATOM 922 C CA . ARG A 1 114 ? 9.986 -6.830 1.924 1.00 96.75 114 ARG A CA 1
ATOM 923 C C . ARG A 1 114 ? 11.319 -6.614 1.208 1.00 96.75 114 ARG A C 1
ATOM 925 O O . ARG A 1 114 ? 12.113 -5.791 1.653 1.00 96.75 114 ARG A O 1
ATOM 932 N N . GLU A 1 115 ? 11.563 -7.311 0.099 1.00 97.19 115 GLU A N 1
ATOM 933 C CA . GLU A 1 115 ? 12.777 -7.135 -0.714 1.00 97.19 115 GLU A CA 1
ATOM 934 C C . GLU A 1 115 ? 12.934 -5.691 -1.219 1.00 97.19 115 GLU A C 1
ATOM 936 O O . GLU A 1 115 ? 14.047 -5.185 -1.354 1.00 97.19 115 GLU A O 1
ATOM 941 N N . TYR A 1 116 ? 11.818 -4.989 -1.427 1.00 97.75 116 TYR A N 1
ATOM 942 C CA . TYR A 1 116 ? 11.803 -3.635 -1.969 1.00 97.75 116 TYR A CA 1
ATOM 943 C C . TYR A 1 116 ? 11.706 -2.543 -0.902 1.00 97.75 116 TYR A C 1
ATOM 945 O O . TYR A 1 116 ? 11.768 -1.366 -1.249 1.00 97.75 116 TYR A O 1
ATOM 953 N N . HIS A 1 117 ? 11.606 -2.880 0.388 1.00 97.44 117 HIS A N 1
ATOM 954 C CA . HIS A 1 117 ? 11.442 -1.887 1.461 1.00 97.44 117 HIS A CA 1
ATOM 955 C C . HIS A 1 117 ? 12.584 -0.866 1.515 1.00 97.44 117 HIS A C 1
ATOM 957 O O . HIS A 1 117 ? 12.321 0.314 1.724 1.00 97.44 117 HIS A O 1
ATOM 963 N N . SER A 1 118 ? 13.833 -1.279 1.275 1.00 97.06 118 SER A N 1
ATOM 964 C CA . SER A 1 118 ? 14.975 -0.350 1.229 1.00 97.06 118 SER A CA 1
ATOM 965 C C . SER A 1 118 ? 14.837 0.675 0.104 1.00 97.06 118 SER A C 1
ATOM 967 O O . SER A 1 118 ? 15.033 1.863 0.324 1.00 97.06 118 SER A O 1
ATOM 969 N N . TYR A 1 119 ? 14.424 0.226 -1.081 1.00 97.12 119 TYR A N 1
ATOM 970 C CA . TYR A 1 119 ? 14.162 1.108 -2.216 1.00 97.12 119 TYR A CA 1
ATOM 971 C C . TYR A 1 119 ? 12.981 2.049 -1.940 1.00 97.12 119 TYR A C 1
ATOM 973 O O . TYR A 1 119 ? 13.046 3.244 -2.213 1.00 97.12 119 TYR A O 1
ATOM 981 N N . ILE A 1 120 ? 11.911 1.527 -1.340 1.00 96.94 120 ILE A N 1
ATOM 982 C CA . ILE A 1 120 ? 10.743 2.331 -0.984 1.00 96.94 120 ILE A CA 1
ATOM 983 C C . ILE A 1 120 ? 11.100 3.394 0.061 1.00 96.94 120 ILE A C 1
ATOM 985 O O . ILE A 1 120 ? 10.649 4.533 -0.039 1.00 96.94 120 ILE A O 1
ATOM 989 N N . LYS A 1 121 ? 11.968 3.070 1.022 1.00 96.12 121 LYS A N 1
ATOM 990 C CA . LYS A 1 121 ? 12.483 4.036 1.996 1.00 96.12 121 LYS A CA 1
ATOM 991 C C . LYS A 1 121 ? 13.197 5.208 1.319 1.00 96.12 121 LYS A C 1
ATOM 993 O O . LYS A 1 121 ? 12.990 6.352 1.721 1.00 96.12 121 LYS A O 1
ATOM 998 N N . GLU A 1 122 ? 14.020 4.930 0.308 1.00 94.44 122 GLU A N 1
ATOM 999 C CA . GLU A 1 122 ? 14.766 5.955 -0.432 1.00 94.44 122 GLU A CA 1
ATOM 1000 C C . GLU A 1 122 ? 13.826 6.937 -1.134 1.00 94.44 122 GLU A C 1
ATOM 1002 O O . GLU A 1 122 ? 13.993 8.140 -0.976 1.00 94.44 122 GLU A O 1
ATOM 1007 N N . ILE A 1 123 ? 12.787 6.450 -1.821 1.00 93.19 123 ILE A N 1
ATOM 1008 C CA . ILE A 1 123 ? 11.823 7.333 -2.505 1.00 93.19 123 ILE A CA 1
ATOM 1009 C C . ILE A 1 123 ? 10.868 8.053 -1.537 1.00 93.19 123 ILE A C 1
ATOM 1011 O O . ILE A 1 123 ? 10.257 9.057 -1.907 1.00 93.19 123 ILE A O 1
ATOM 1015 N N . CYS A 1 124 ? 10.702 7.541 -0.311 1.00 89.38 124 CYS A N 1
ATOM 1016 C CA . CYS A 1 124 ? 9.921 8.204 0.737 1.00 89.38 124 CYS A CA 1
ATOM 1017 C C . CYS A 1 124 ? 10.675 9.371 1.391 1.00 89.38 124 CYS A C 1
ATOM 1019 O O . CYS A 1 124 ? 10.015 10.309 1.847 1.00 89.38 124 CYS A O 1
ATOM 1021 N N . SER A 1 125 ? 12.012 9.303 1.429 1.00 79.25 125 SER A N 1
ATOM 1022 C CA . SER A 1 125 ? 12.908 10.292 2.056 1.00 79.25 125 SER A CA 1
ATOM 1023 C C . SER A 1 125 ? 12.968 11.592 1.259 1.00 79.25 125 SER A C 1
ATOM 1025 O O . SER A 1 125 ? 12.922 12.665 1.893 1.00 79.25 125 SER A O 1
#

Sequence (125 aa):
MLAREYSNAQYFAVHAITVDAYAIQHPGTEGPQTINSVNLHLASLYGYYQNHVEIGQLSQFKSDLTKRKEQFRWLPPPQDLGSITINNIWQADTAEQHCELVLQWGEIVFNCWREYHSYIKEICS

Radius of gyration: 14.13 Å; chains: 1; bounding box: 37×31×32 Å

Secondary structure (DSSP, 8-state):
-HHHHTT-HHHHTTHHHHHHHHHHHS--SSSHHHHHHHHHHHHHHHHHHTT---GGGHHHHHHHHGGGGGG----PPPS---S--HHHHTT-SSHHHHHHHHHHHHHHHHHHTGGGHHHHHHHH-